Protein AF-A0AAU9X0H3-F1 (afdb_monomer_lite)

Organism: NCBI:txid46732

Foldseek 3Di:
DDDDDDDDDDDDDDDDDDDDDDDDDDDDDDDDDDDDPPPPPPDDPDPDDDPDPDPVPPDDPPPDDPPDPDPPPPDDDAPPDFLVVVCVVVVLQQWDQDPVSWIARPLLRDTWHPGPVGVVVVCPDPSSVVSSVVVVVVVVVVVVVVVVVVVVCCVVPPPPPDPPPVPPD

pLDDT: mean 71.84, std 20.24, range [34.41, 96.44]

Sequence (169 aa):
MVSGLKSEQVFKMAARVSSTLSKEMASSSEDSASEDPINIAKGREANLKEPEKAEFARTRKVQRNQAGGKKTVRGQKDPNVSAYQRVRENRNEFLSVTSKNMLRCDACKETISKKKSIVRKHMNSVKHNDAKRAIQNSKKRDQSLLTFLRRKDEEDNPKGETLPEDMRL

Secondary structure (DSSP, 8-state):
------------------------------------GGG--SS-----PPPP--GGGG-----PPPS---------PPP---HHHHHHHTTTS-EEEETTTEEEETTTTEEE-S-HHHHHHHHTSHHHHHHHHHHHHHHHHHHHHHHHHHHHHHHHS-TT--S-GGG--

Structure (mmCIF, N/CA/C/O backbone):
data_AF-A0AAU9X0H3-F1
#
_entry.id   AF-A0AAU9X0H3-F1
#
loop_
_atom_site.group_PDB
_atom_site.id
_atom_site.type_symbol
_atom_site.label_atom_id
_atom_site.label_alt_id
_atom_site.label_comp_id
_atom_site.label_asym_id
_atom_site.label_entity_id
_atom_site.label_seq_id
_atom_site.pdbx_PDB_ins_code
_atom_site.Cartn_x
_atom_site.Cartn_y
_atom_site.Cartn_z
_atom_site.occupancy
_atom_site.B_iso_or_equiv
_atom_site.auth_seq_id
_atom_site.auth_comp_id
_atom_site.auth_asym_id
_atom_site.auth_atom_id
_atom_site.pdbx_PDB_model_num
ATOM 1 N N . MET A 1 1 ? 34.669 25.146 31.163 1.00 44.66 1 MET A N 1
ATOM 2 C CA . MET A 1 1 ? 35.490 25.306 29.945 1.00 44.66 1 MET A CA 1
ATOM 3 C C . MET A 1 1 ? 35.118 24.196 28.975 1.00 44.66 1 MET A C 1
ATOM 5 O O . MET A 1 1 ? 35.598 23.086 29.140 1.00 44.66 1 MET A O 1
ATOM 9 N N . VAL A 1 2 ? 34.208 24.447 28.032 1.00 41.12 2 VAL A N 1
ATOM 10 C CA . VAL A 1 2 ? 33.957 23.525 26.912 1.00 41.12 2 VAL A CA 1
ATOM 11 C C . VAL A 1 2 ? 33.809 24.382 25.665 1.00 41.12 2 VAL A C 1
ATOM 13 O O . VAL A 1 2 ? 32.867 25.159 25.531 1.00 41.12 2 VAL A O 1
ATOM 16 N N . SER A 1 3 ? 34.830 24.306 24.826 1.00 43.44 3 SER A N 1
ATOM 17 C CA . SER A 1 3 ? 35.068 25.157 23.670 1.00 43.44 3 SER A CA 1
ATOM 18 C C . SER A 1 3 ? 34.555 24.484 22.396 1.00 43.44 3 SER A C 1
ATOM 20 O O . SER A 1 3 ? 34.804 23.301 22.187 1.00 43.44 3 SER A O 1
ATOM 22 N N . GLY A 1 4 ? 33.951 25.275 21.506 1.00 39.66 4 GLY A N 1
ATOM 23 C CA . GLY A 1 4 ? 34.133 25.137 20.056 1.00 39.66 4 GLY A CA 1
ATOM 24 C C . GLY A 1 4 ? 33.181 24.208 19.298 1.00 39.66 4 GLY A C 1
ATOM 25 O O . GLY A 1 4 ? 33.521 23.065 18.999 1.00 39.66 4 GLY A O 1
ATOM 26 N N . LEU A 1 5 ? 32.044 24.747 18.844 1.00 48.09 5 LEU A N 1
ATOM 27 C CA . LEU A 1 5 ? 31.255 24.173 17.749 1.00 48.09 5 LEU A CA 1
ATOM 28 C C . LEU A 1 5 ? 31.516 24.938 16.440 1.00 48.09 5 LEU A C 1
ATOM 30 O O . LEU A 1 5 ? 31.055 26.054 16.249 1.00 48.09 5 LEU A O 1
ATOM 34 N N . LYS A 1 6 ? 32.332 24.286 15.605 1.00 46.94 6 LYS A N 1
ATOM 35 C CA . LYS A 1 6 ? 32.263 24.073 14.145 1.00 46.94 6 LYS A CA 1
ATOM 36 C C . LYS A 1 6 ? 31.698 25.191 13.248 1.00 46.94 6 LYS A C 1
ATOM 38 O O . LYS A 1 6 ? 30.522 25.523 13.278 1.00 46.94 6 LYS A O 1
ATOM 43 N N . SER A 1 7 ? 32.586 25.631 12.361 1.00 49.84 7 SER A N 1
ATOM 44 C CA . SER A 1 7 ? 32.428 26.552 11.239 1.00 49.84 7 SER A CA 1
ATOM 45 C C . SER A 1 7 ? 31.435 26.090 10.163 1.00 49.84 7 SER A C 1
ATOM 47 O O . SER A 1 7 ? 31.484 24.958 9.682 1.00 49.84 7 SER A O 1
ATOM 49 N N . GLU A 1 8 ? 30.587 27.022 9.730 1.00 47.50 8 GLU A N 1
ATOM 50 C CA . GLU A 1 8 ? 29.746 26.931 8.535 1.00 47.50 8 GLU A CA 1
ATOM 51 C C . GLU A 1 8 ? 30.568 27.265 7.277 1.00 47.50 8 GLU A C 1
ATOM 53 O O . GLU A 1 8 ? 31.222 28.305 7.205 1.00 47.50 8 GLU A O 1
ATOM 58 N N . GLN A 1 9 ? 30.523 26.403 6.258 1.00 42.53 9 GLN A N 1
ATOM 59 C CA . GLN A 1 9 ? 30.965 26.737 4.901 1.00 42.53 9 GLN A CA 1
ATOM 60 C C . GLN A 1 9 ? 29.742 26.889 3.999 1.00 42.53 9 GLN A C 1
ATOM 62 O O . GLN A 1 9 ? 29.053 25.924 3.676 1.00 42.53 9 GLN A O 1
ATOM 67 N N . VAL A 1 10 ? 29.498 28.128 3.580 1.00 45.31 10 VAL A N 1
ATOM 68 C CA . VAL A 1 10 ? 28.467 28.508 2.615 1.00 45.31 10 VAL A CA 1
ATOM 69 C C . VAL A 1 10 ? 29.111 28.554 1.228 1.00 45.31 10 VAL A C 1
ATOM 71 O O . VAL A 1 10 ? 29.848 29.485 0.915 1.00 45.31 10 VAL A O 1
ATOM 74 N N . PHE A 1 11 ? 28.830 27.568 0.374 1.00 35.47 11 PHE A N 1
ATOM 75 C CA . PHE A 1 11 ? 29.179 27.629 -1.049 1.00 35.47 11 PHE A CA 1
ATOM 76 C C . PHE A 1 11 ? 28.046 28.315 -1.824 1.00 35.47 11 PHE A C 1
ATOM 78 O O . PHE A 1 11 ? 26.972 27.747 -2.014 1.00 35.47 11 PHE A O 1
ATOM 85 N N . LYS A 1 12 ? 28.285 29.552 -2.275 1.00 45.00 12 LYS A N 1
ATOM 86 C CA . LYS A 1 12 ? 27.408 30.277 -3.207 1.00 45.00 12 LYS A CA 1
ATOM 87 C C . LYS A 1 12 ? 27.833 29.971 -4.647 1.00 45.00 12 LYS A C 1
ATOM 89 O O . LYS A 1 12 ? 28.965 30.245 -5.029 1.00 45.00 12 LYS A O 1
ATOM 94 N N . MET A 1 13 ? 26.915 29.421 -5.441 1.00 39.34 13 MET A N 1
ATOM 95 C CA . MET A 1 13 ? 27.010 29.360 -6.904 1.00 39.34 13 MET A CA 1
ATOM 96 C C . MET A 1 13 ? 26.521 30.684 -7.506 1.00 39.34 13 MET A C 1
ATOM 98 O O . MET A 1 13 ? 25.463 31.174 -7.116 1.00 39.34 13 MET A O 1
ATOM 102 N N . ALA A 1 14 ? 27.243 31.223 -8.490 1.00 42.62 14 ALA A N 1
ATOM 103 C CA . ALA A 1 14 ? 26.782 32.317 -9.344 1.00 42.62 14 ALA A CA 1
ATOM 104 C C . ALA A 1 14 ? 26.921 31.919 -10.821 1.00 42.62 14 ALA A C 1
ATOM 106 O O . ALA A 1 14 ? 27.879 31.253 -11.214 1.00 42.62 14 ALA A O 1
ATOM 107 N N . ALA A 1 15 ? 25.923 32.292 -11.620 1.00 40.12 15 ALA A N 1
ATOM 108 C CA . ALA A 1 15 ? 25.755 31.912 -13.015 1.00 40.12 15 ALA A CA 1
ATOM 109 C C . ALA A 1 15 ? 26.156 33.036 -13.994 1.00 40.12 15 ALA A C 1
ATOM 111 O O . ALA A 1 15 ? 25.914 34.205 -13.724 1.00 40.12 15 ALA A O 1
ATOM 112 N N . ARG A 1 16 ? 26.719 32.600 -15.135 1.00 43.25 16 ARG A N 1
ATOM 113 C CA . ARG A 1 16 ? 26.689 33.110 -16.531 1.00 43.25 16 ARG A CA 1
ATOM 114 C C . ARG A 1 16 ? 26.491 34.609 -16.819 1.00 43.25 16 ARG A C 1
ATOM 116 O O . ARG A 1 16 ? 25.424 35.128 -16.530 1.00 43.25 16 ARG A O 1
ATOM 123 N N . VAL A 1 17 ? 27.358 35.156 -17.689 1.00 41.38 17 VAL A N 1
ATOM 124 C CA . VAL A 1 17 ? 26.991 36.071 -18.798 1.00 41.38 17 VAL A CA 1
ATOM 125 C C . VAL A 1 17 ? 27.912 35.823 -20.011 1.00 41.38 17 VAL A C 1
ATOM 127 O O . VAL A 1 17 ? 29.109 35.598 -19.857 1.00 41.38 17 VAL A O 1
ATOM 130 N N . SER A 1 18 ? 27.311 35.809 -21.203 1.00 42.69 18 SER A N 1
ATOM 131 C CA . SER A 1 18 ? 27.890 35.637 -22.546 1.00 42.69 18 SER A CA 1
ATOM 132 C C . SER A 1 18 ? 28.503 36.933 -23.109 1.00 42.69 18 SER A C 1
ATOM 134 O O . SER A 1 18 ? 28.087 38.005 -22.692 1.00 42.69 18 SER A O 1
ATOM 136 N N . SER A 1 19 ? 29.363 36.850 -24.138 1.00 37.69 19 SER A N 1
ATOM 137 C CA . SER A 1 19 ? 29.227 37.567 -25.435 1.00 37.69 19 SER A CA 1
ATOM 138 C C . SER A 1 19 ? 30.575 37.821 -26.142 1.00 37.69 19 SER A C 1
ATOM 140 O O . SER A 1 19 ? 31.604 38.058 -25.522 1.00 37.69 19 SER A O 1
ATOM 142 N N . THR A 1 20 ? 30.511 37.746 -27.469 1.00 46.41 20 THR A N 1
ATOM 143 C CA . THR A 1 20 ? 31.507 37.948 -28.539 1.00 46.41 20 THR A CA 1
ATOM 144 C C . THR A 1 20 ? 31.858 39.423 -28.791 1.00 46.41 20 THR A C 1
ATOM 146 O O . THR A 1 20 ? 30.928 40.218 -28.702 1.00 46.41 20 THR A O 1
ATOM 149 N N . LEU A 1 21 ? 33.083 39.767 -29.253 1.00 37.09 21 LEU A N 1
ATOM 150 C CA . LEU A 1 21 ? 33.346 40.805 -30.291 1.00 37.09 21 LEU A CA 1
ATOM 151 C C . LEU A 1 21 ? 34.847 40.926 -30.707 1.00 37.09 21 LEU A C 1
ATOM 153 O O . LEU A 1 21 ? 35.682 41.344 -29.919 1.00 37.09 21 LEU A O 1
ATOM 157 N N . SER A 1 22 ? 35.126 40.565 -31.966 1.00 40.97 22 SER A N 1
ATOM 158 C CA . SER A 1 22 ? 35.945 41.199 -33.034 1.00 40.97 22 SER A CA 1
ATOM 159 C C . SER A 1 22 ? 37.347 41.851 -32.850 1.00 40.97 22 SER A C 1
ATOM 161 O O . SER A 1 22 ? 37.499 42.815 -32.112 1.00 40.97 22 SER A O 1
ATOM 163 N N . LYS A 1 23 ? 38.243 41.493 -33.805 1.00 38.97 23 LYS A N 1
ATOM 164 C CA . LYS A 1 23 ? 38.927 42.350 -34.829 1.00 38.97 23 LYS A CA 1
ATOM 165 C C . LYS A 1 23 ? 40.477 42.493 -34.800 1.00 38.97 23 LYS A C 1
ATOM 167 O O . LYS A 1 23 ? 41.022 43.205 -33.974 1.00 38.97 23 LYS A O 1
ATOM 172 N N . GLU A 1 24 ? 41.110 41.834 -35.787 1.00 40.41 24 GLU A N 1
ATOM 173 C CA . GLU A 1 24 ? 42.176 42.233 -36.752 1.00 40.41 24 GLU A CA 1
ATOM 174 C C . GLU A 1 24 ? 43.306 43.242 -36.388 1.00 40.41 24 GLU A C 1
ATOM 176 O O . GLU A 1 24 ? 43.012 44.384 -36.045 1.00 40.41 24 GLU A O 1
ATOM 181 N N . MET A 1 25 ? 44.585 42.903 -36.666 1.00 40.22 25 MET A N 1
ATOM 182 C CA . MET A 1 25 ? 45.388 43.373 -37.838 1.00 40.22 25 MET A CA 1
ATOM 183 C C . MET A 1 25 ? 46.929 43.204 -37.680 1.00 40.22 25 MET A C 1
ATOM 185 O O . MET A 1 25 ? 47.511 43.646 -36.698 1.00 40.22 25 MET A O 1
ATOM 189 N N . ALA A 1 26 ? 47.531 42.614 -38.728 1.00 37.22 26 ALA A N 1
ATOM 190 C CA . ALA A 1 26 ? 48.829 42.822 -39.413 1.00 37.22 26 ALA A CA 1
ATOM 191 C C . ALA A 1 26 ? 50.178 43.076 -38.684 1.00 37.22 26 ALA A C 1
ATOM 193 O O . ALA A 1 26 ? 50.343 44.043 -37.948 1.00 37.22 26 ALA A O 1
ATOM 194 N N . SER A 1 27 ? 51.215 42.329 -39.109 1.00 35.56 27 SER A N 1
ATOM 195 C CA . SER A 1 27 ? 52.539 42.881 -39.470 1.00 35.56 27 SER A CA 1
ATOM 196 C C . SER A 1 27 ? 53.303 41.945 -40.431 1.00 35.56 27 SER A C 1
ATOM 198 O O . SER A 1 27 ? 53.058 40.745 -40.472 1.00 35.56 27 SER A O 1
ATOM 200 N N . SER A 1 28 ? 54.169 42.561 -41.231 1.00 34.41 28 SER A N 1
ATOM 201 C CA . SER A 1 28 ? 54.658 42.236 -42.578 1.00 34.41 28 SER A CA 1
ATOM 202 C C . SER A 1 28 ? 55.983 41.453 -42.662 1.00 34.41 28 SER A C 1
ATOM 204 O O . SER A 1 28 ? 56.791 41.540 -41.742 1.00 34.41 28 SER A O 1
ATOM 206 N N . SER A 1 29 ? 56.192 40.861 -43.860 1.00 49.00 29 SER A N 1
ATOM 207 C CA . SER A 1 29 ? 57.451 40.563 -44.598 1.00 49.00 29 SER A CA 1
ATOM 208 C C . SER A 1 29 ? 58.394 39.514 -43.968 1.00 49.00 29 SER A C 1
ATOM 210 O O . SER A 1 29 ? 58.451 39.390 -42.759 1.00 49.00 29 SER A O 1
ATOM 212 N N . GLU A 1 30 ? 59.112 38.645 -44.692 1.00 41.00 30 GLU A N 1
ATOM 213 C CA . GLU A 1 30 ? 59.990 38.879 -45.849 1.00 41.00 30 GLU A CA 1
ATOM 214 C C . GLU A 1 30 ? 60.175 37.592 -46.698 1.00 41.00 30 GLU A C 1
ATOM 216 O O . GLU A 1 30 ? 59.953 36.472 -46.240 1.00 41.00 30 GLU A O 1
ATOM 221 N N . ASP A 1 31 ? 60.571 37.805 -47.949 1.00 45.22 31 ASP A N 1
ATOM 222 C CA . ASP A 1 31 ? 60.866 36.872 -49.041 1.00 45.22 31 ASP A CA 1
ATOM 223 C C . ASP A 1 31 ? 62.061 35.936 -48.761 1.00 45.22 31 ASP A C 1
ATOM 225 O O . ASP A 1 31 ? 63.103 36.400 -48.302 1.00 45.22 31 ASP A O 1
ATOM 229 N N . SER A 1 32 ? 61.941 34.636 -49.064 1.00 49.22 32 SER A N 1
ATOM 230 C CA . SER A 1 32 ? 63.079 33.737 -49.343 1.00 49.22 32 SER A CA 1
ATOM 231 C C . SER A 1 32 ? 62.595 32.401 -49.913 1.00 49.22 32 SER A C 1
ATOM 233 O O . SER A 1 32 ? 62.023 31.563 -49.211 1.00 49.22 32 SER A O 1
ATOM 235 N N . ALA A 1 33 ? 62.851 32.194 -51.203 1.00 52.88 33 ALA A N 1
ATOM 236 C CA . ALA A 1 33 ? 62.722 30.907 -51.873 1.00 52.88 33 ALA A CA 1
ATOM 237 C C . ALA A 1 33 ? 63.581 29.844 -51.164 1.00 52.88 33 ALA A C 1
ATOM 239 O O . ALA A 1 33 ? 64.793 30.005 -51.030 1.00 52.88 33 ALA A O 1
ATOM 240 N N . SER A 1 34 ? 62.962 28.751 -50.713 1.00 55.09 34 SER A N 1
ATOM 241 C CA . SER A 1 34 ? 63.677 27.574 -50.213 1.00 55.09 34 SER A CA 1
ATOM 242 C C . SER A 1 34 ? 63.336 26.383 -51.097 1.00 55.09 34 SER A C 1
ATOM 244 O O . SER A 1 34 ? 62.173 26.025 -51.267 1.00 55.09 34 SER A O 1
ATOM 246 N N . GLU A 1 35 ? 64.368 25.836 -51.730 1.00 53.38 35 GLU A N 1
ATOM 247 C CA . GLU A 1 35 ? 64.261 24.702 -52.637 1.00 53.38 35 GLU A CA 1
ATOM 248 C C . GLU A 1 35 ? 63.924 23.396 -51.902 1.00 53.38 35 GLU A C 1
ATOM 250 O O . GLU A 1 35 ? 64.332 23.168 -50.760 1.00 53.38 35 GLU A O 1
ATOM 255 N N . ASP A 1 36 ? 63.187 22.524 -52.594 1.00 48.12 36 ASP A N 1
ATOM 256 C CA . ASP A 1 36 ? 62.722 21.224 -52.115 1.00 48.12 36 ASP A CA 1
ATOM 257 C C . ASP A 1 36 ? 63.883 20.289 -51.696 1.00 48.12 36 ASP A C 1
ATOM 259 O O . ASP A 1 36 ? 64.768 19.985 -52.503 1.00 48.12 36 ASP A O 1
ATOM 263 N N . PRO A 1 37 ? 63.858 19.696 -50.485 1.00 53.41 37 PRO A N 1
ATOM 264 C CA . PRO A 1 37 ? 64.934 18.840 -49.961 1.00 53.41 37 PRO A CA 1
ATOM 265 C C . PRO A 1 37 ? 65.033 17.451 -50.625 1.00 53.41 37 PRO A C 1
ATOM 267 O O . PRO A 1 37 ? 65.776 16.583 -50.164 1.00 53.41 37 PRO A O 1
ATOM 270 N N . ILE A 1 38 ? 64.287 17.200 -51.703 1.00 54.53 38 ILE A N 1
ATOM 271 C CA . ILE A 1 38 ? 64.122 15.865 -52.298 1.00 54.53 38 ILE A CA 1
ATOM 272 C C . ILE A 1 38 ? 65.351 15.436 -53.130 1.00 54.53 38 ILE A C 1
ATOM 274 O O . ILE A 1 38 ? 65.537 14.248 -53.383 1.00 54.53 38 ILE A O 1
ATOM 278 N N . ASN A 1 39 ? 66.254 16.354 -53.493 1.00 53.44 39 ASN A N 1
ATOM 279 C CA . ASN A 1 39 ? 67.362 16.063 -54.417 1.00 53.44 39 ASN A CA 1
ATOM 280 C C . ASN A 1 39 ? 68.755 15.851 -53.782 1.00 53.44 39 ASN A C 1
ATOM 282 O O . ASN A 1 39 ? 69.749 15.829 -54.504 1.00 53.44 39 ASN A O 1
ATOM 286 N N . ILE A 1 40 ? 68.868 15.599 -52.470 1.00 47.62 40 ILE A N 1
ATOM 287 C CA . ILE A 1 40 ? 70.159 15.270 -51.808 1.00 47.62 40 ILE A CA 1
ATOM 288 C C . ILE A 1 40 ? 70.304 13.749 -51.581 1.00 47.62 40 ILE A C 1
ATOM 290 O O . ILE A 1 40 ? 70.882 13.281 -50.605 1.00 47.62 40 ILE A O 1
ATOM 294 N N . ALA A 1 41 ? 69.759 12.931 -52.482 1.00 52.50 41 ALA A N 1
ATOM 295 C CA . ALA A 1 41 ? 69.830 11.469 -52.399 1.00 52.50 41 ALA A CA 1
ATOM 296 C C . ALA A 1 41 ? 70.470 10.859 -53.654 1.00 52.50 41 ALA A C 1
ATOM 298 O O . ALA A 1 41 ? 69.909 9.978 -54.298 1.00 52.50 41 ALA A O 1
ATOM 299 N N . LYS A 1 42 ? 71.655 11.339 -54.041 1.00 52.28 42 LYS A N 1
ATOM 300 C CA . LYS A 1 42 ? 72.470 10.700 -55.086 1.00 52.28 42 LYS A CA 1
ATOM 301 C C . LYS A 1 42 ? 73.934 11.080 -54.884 1.00 52.28 42 LYS A C 1
ATOM 303 O O . LYS A 1 42 ? 74.367 12.120 -55.360 1.00 52.28 42 LYS A O 1
ATOM 308 N N . GLY A 1 43 ? 74.702 10.279 -54.142 1.00 52.69 43 GLY A N 1
ATOM 309 C CA . GLY A 1 43 ? 76.151 10.517 -54.115 1.00 52.69 43 GLY A CA 1
ATOM 310 C C . GLY A 1 43 ? 77.004 9.922 -53.002 1.00 52.69 43 GLY A C 1
ATOM 311 O O . GLY A 1 43 ? 78.176 10.277 -52.947 1.00 52.69 43 GLY A O 1
ATOM 312 N N . ARG A 1 44 ? 76.504 9.053 -52.116 1.00 46.94 44 ARG A N 1
ATOM 313 C CA . ARG A 1 44 ? 77.389 8.325 -51.188 1.00 46.94 44 ARG A CA 1
ATOM 314 C C . ARG A 1 44 ? 76.943 6.878 -51.039 1.00 46.94 44 ARG A C 1
ATOM 316 O O . ARG A 1 44 ? 76.018 6.581 -50.291 1.00 46.94 44 ARG A O 1
ATOM 323 N N . GLU A 1 45 ? 77.621 5.994 -51.765 1.00 51.53 45 GLU A N 1
ATOM 324 C CA . GLU A 1 45 ? 77.669 4.561 -51.481 1.00 51.53 45 GLU A CA 1
ATOM 325 C C . GLU A 1 45 ? 78.248 4.363 -50.074 1.00 51.53 45 GLU A C 1
ATOM 327 O O . GLU A 1 45 ? 79.456 4.278 -49.868 1.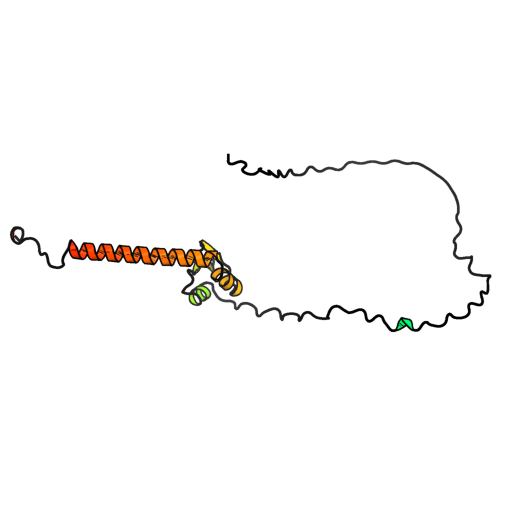00 51.53 45 GLU A O 1
ATOM 332 N N . ALA A 1 46 ? 77.376 4.346 -49.070 1.00 47.09 46 ALA A N 1
ATOM 333 C CA . ALA A 1 46 ? 77.723 3.861 -47.748 1.00 47.09 46 ALA A CA 1
ATOM 334 C C . ALA A 1 46 ? 77.540 2.341 -47.764 1.00 47.09 46 ALA A C 1
ATOM 336 O O . ALA A 1 46 ? 76.415 1.845 -47.831 1.00 47.09 46 ALA A O 1
ATOM 337 N N . ASN A 1 47 ? 78.648 1.598 -47.725 1.00 58.84 47 ASN A N 1
ATOM 338 C CA . ASN A 1 47 ? 78.644 0.156 -47.500 1.00 58.84 47 ASN A CA 1
ATOM 339 C C . ASN A 1 47 ? 78.144 -0.107 -46.069 1.00 58.84 47 ASN A C 1
ATOM 341 O O . ASN A 1 47 ? 78.916 -0.156 -45.112 1.00 58.84 47 ASN A O 1
ATOM 345 N N . LEU A 1 48 ? 76.825 -0.177 -45.903 1.00 53.25 48 LEU A N 1
ATOM 346 C CA . LEU A 1 48 ? 76.199 -0.510 -44.633 1.00 53.25 48 LEU A CA 1
ATOM 347 C C . LEU A 1 48 ? 76.145 -2.031 -44.533 1.00 53.25 48 LEU A C 1
ATOM 349 O O . LEU A 1 48 ? 75.283 -2.681 -45.121 1.00 53.25 48 LEU A O 1
ATOM 353 N N . LYS A 1 49 ? 77.099 -2.599 -43.796 1.00 64.31 49 LYS A N 1
ATOM 354 C CA . LYS A 1 49 ? 77.041 -3.989 -43.345 1.00 64.31 49 LYS A CA 1
ATOM 355 C C . LYS A 1 49 ? 75.717 -4.185 -42.602 1.00 64.31 49 LYS A C 1
ATOM 357 O O . LYS A 1 49 ? 75.433 -3.427 -41.673 1.00 64.31 49 LYS A O 1
ATOM 362 N N . GLU A 1 50 ? 74.901 -5.146 -43.039 1.00 59.91 50 GLU A N 1
ATOM 363 C CA . GLU A 1 50 ? 73.609 -5.416 -42.403 1.00 59.91 50 GLU A CA 1
ATOM 364 C C . GLU A 1 50 ? 73.813 -5.641 -40.896 1.00 59.91 50 GLU A C 1
ATOM 366 O O . GLU A 1 50 ? 74.655 -6.460 -40.511 1.00 59.91 50 GLU A O 1
ATOM 371 N N . PRO A 1 51 ? 73.082 -4.923 -40.026 1.00 58.03 51 PRO A N 1
ATOM 372 C CA . PRO A 1 51 ? 73.163 -5.163 -38.598 1.00 58.03 51 PRO A CA 1
ATOM 373 C C . PRO A 1 51 ? 72.595 -6.550 -38.285 1.00 58.03 51 PRO A C 1
ATOM 375 O O . PRO A 1 51 ? 71.489 -6.902 -38.704 1.00 58.03 51 PRO A O 1
ATOM 378 N N . GLU A 1 52 ? 73.364 -7.335 -37.533 1.00 63.75 52 GLU A N 1
ATOM 379 C CA . GLU A 1 52 ? 72.957 -8.642 -37.026 1.00 63.75 52 GLU A CA 1
ATOM 380 C C . GLU A 1 52 ? 71.633 -8.507 -36.259 1.00 63.75 52 GLU A C 1
ATOM 382 O O . GLU A 1 52 ? 71.493 -7.689 -35.344 1.00 63.75 52 GLU A O 1
ATOM 387 N N . LYS A 1 53 ? 70.617 -9.268 -36.683 1.00 60.78 53 LYS A N 1
ATOM 388 C CA . LYS A 1 53 ? 69.267 -9.189 -36.115 1.00 60.78 53 LYS A CA 1
ATOM 389 C C . LYS A 1 53 ? 69.314 -9.678 -34.677 1.00 60.78 53 LYS A C 1
ATOM 391 O O . LYS A 1 53 ? 69.371 -10.876 -34.424 1.00 60.78 53 LYS A O 1
ATOM 396 N N . ALA A 1 54 ? 69.251 -8.752 -33.738 1.00 58.50 54 ALA A N 1
ATOM 397 C CA . ALA A 1 54 ? 69.303 -9.107 -32.339 1.00 58.50 54 ALA A CA 1
ATOM 398 C C . ALA A 1 54 ? 68.069 -9.926 -31.898 1.00 58.50 54 ALA A C 1
ATOM 400 O O . ALA A 1 54 ? 66.917 -9.594 -32.202 1.00 58.50 54 ALA A O 1
ATOM 401 N N . GLU A 1 55 ? 68.319 -11.002 -31.145 1.00 58.25 55 GLU A N 1
ATOM 402 C CA . GLU A 1 55 ? 67.336 -12.009 -30.707 1.00 58.25 55 GLU A CA 1
ATOM 403 C C . GLU A 1 55 ? 66.211 -11.478 -29.798 1.00 58.25 55 GLU A C 1
ATOM 405 O O . GLU A 1 55 ? 65.248 -12.189 -29.497 1.00 58.25 55 GLU A O 1
ATOM 410 N N . PHE A 1 56 ? 66.261 -10.211 -29.385 1.00 54.09 56 PHE A N 1
ATOM 411 C CA . PHE A 1 56 ? 65.245 -9.606 -28.523 1.00 54.09 56 PHE A CA 1
ATOM 412 C C . PHE A 1 56 ? 63.887 -9.367 -29.207 1.00 54.09 56 PHE A C 1
ATOM 414 O O . PHE A 1 56 ? 62.920 -8.993 -28.541 1.00 54.09 56 PHE A O 1
ATOM 421 N N . ALA A 1 57 ? 63.756 -9.634 -30.511 1.00 55.84 57 ALA A N 1
ATOM 422 C CA . ALA A 1 57 ? 62.480 -9.539 -31.228 1.00 55.84 57 ALA A CA 1
ATOM 423 C C . ALA A 1 57 ? 61.415 -10.569 -30.777 1.00 55.84 57 ALA A C 1
ATOM 425 O O . ALA A 1 57 ? 60.270 -10.496 -31.223 1.00 55.84 57 ALA A O 1
ATOM 426 N N . ARG A 1 58 ? 61.747 -11.532 -29.899 1.00 60.12 58 ARG A N 1
ATOM 427 C CA . ARG A 1 58 ? 60.840 -12.638 -29.522 1.00 60.12 58 ARG A CA 1
ATOM 428 C C . ARG A 1 58 ? 60.160 -12.526 -28.158 1.00 60.12 58 ARG A C 1
ATOM 430 O O . ARG A 1 58 ? 59.261 -13.319 -27.882 1.00 60.12 58 ARG A O 1
ATOM 437 N N . THR A 1 59 ? 60.506 -11.565 -27.303 1.00 61.72 59 THR A N 1
ATOM 438 C CA . THR A 1 59 ? 60.017 -11.571 -25.910 1.00 61.72 59 THR A CA 1
ATOM 439 C C . THR A 1 59 ? 59.401 -10.251 -25.473 1.00 61.72 59 THR A C 1
ATOM 441 O O . THR A 1 59 ? 59.783 -9.640 -24.482 1.00 61.72 59 THR A O 1
ATOM 444 N N . ARG A 1 60 ? 58.318 -9.855 -26.144 1.00 60.72 60 ARG A N 1
ATOM 445 C CA . ARG A 1 60 ? 57.262 -9.081 -25.477 1.00 60.72 60 ARG A CA 1
ATOM 446 C C . ARG A 1 60 ? 55.915 -9.732 -25.744 1.00 60.72 60 ARG A C 1
ATOM 448 O O . ARG A 1 60 ? 55.168 -9.323 -26.628 1.00 60.72 60 ARG A O 1
ATOM 455 N N . LYS A 1 61 ? 55.576 -10.750 -24.945 1.00 66.00 61 LYS A N 1
ATOM 456 C CA . LYS A 1 61 ? 54.165 -11.092 -24.735 1.00 66.00 61 LYS A CA 1
ATOM 457 C C . LYS A 1 61 ? 53.535 -9.918 -23.989 1.00 66.00 61 LYS A C 1
ATOM 459 O O . LYS A 1 61 ? 53.579 -9.858 -22.766 1.00 66.00 61 LYS A O 1
ATOM 464 N N . VAL A 1 62 ? 52.974 -8.971 -24.738 1.00 67.12 62 VAL A N 1
ATOM 465 C CA . VAL A 1 62 ? 52.040 -7.990 -24.186 1.00 67.12 62 VAL A CA 1
ATOM 466 C C . VAL A 1 62 ? 50.891 -8.798 -23.594 1.00 67.12 62 VAL A C 1
ATOM 468 O O . VAL A 1 62 ? 50.212 -9.524 -24.325 1.00 67.12 62 VAL A O 1
ATOM 471 N N . GLN A 1 63 ? 50.701 -8.731 -22.274 1.00 66.25 63 GLN A N 1
ATOM 472 C CA . GLN A 1 63 ? 49.488 -9.263 -21.665 1.00 66.25 63 GLN A CA 1
ATOM 473 C C . GLN A 1 63 ? 48.315 -8.526 -22.309 1.00 66.25 63 GLN A C 1
ATOM 475 O O . GLN A 1 63 ? 48.117 -7.332 -22.097 1.00 66.25 63 GLN A O 1
ATOM 480 N N . ARG A 1 64 ? 47.561 -9.224 -23.159 1.00 66.38 64 ARG A N 1
ATOM 481 C CA . ARG A 1 64 ? 46.268 -8.721 -23.603 1.00 66.38 64 ARG A CA 1
ATOM 482 C C . ARG A 1 64 ? 45.333 -8.809 -22.406 1.00 66.38 64 ARG A C 1
ATOM 484 O O . ARG A 1 64 ? 45.251 -9.862 -21.774 1.00 66.38 64 ARG A O 1
ATOM 491 N N . ASN A 1 65 ? 44.615 -7.724 -22.129 1.00 69.00 65 ASN A N 1
ATOM 492 C CA . ASN A 1 65 ? 43.447 -7.752 -21.250 1.00 69.00 65 ASN A CA 1
ATOM 493 C C . ASN A 1 65 ? 42.582 -8.942 -21.686 1.00 69.00 65 ASN A C 1
ATOM 495 O O . ASN A 1 65 ? 42.350 -9.091 -22.889 1.00 69.00 65 ASN A O 1
ATOM 499 N N . GLN A 1 66 ? 42.173 -9.806 -20.751 1.00 64.06 66 GLN A N 1
ATOM 500 C CA . GLN A 1 66 ? 41.413 -11.015 -21.078 1.00 64.06 66 GLN A CA 1
ATOM 501 C C . GLN A 1 66 ? 40.271 -10.664 -22.036 1.00 64.06 66 GLN A C 1
ATOM 503 O O . GLN A 1 66 ? 39.394 -9.855 -21.722 1.00 64.06 66 GLN A O 1
ATOM 508 N N . ALA A 1 67 ? 40.324 -11.230 -23.240 1.00 61.31 67 ALA A N 1
ATOM 509 C CA . ALA A 1 67 ? 39.297 -11.019 -24.236 1.00 61.31 67 ALA A CA 1
ATOM 510 C C . ALA A 1 67 ? 37.979 -11.596 -23.712 1.00 61.31 67 ALA A C 1
ATOM 512 O O . ALA A 1 67 ? 37.895 -12.770 -23.361 1.00 61.31 67 ALA A O 1
ATOM 513 N N . GLY A 1 68 ? 36.946 -10.756 -23.706 1.00 56.44 68 GLY A N 1
ATOM 514 C CA . GLY A 1 68 ? 35.566 -11.193 -23.570 1.00 56.44 68 GLY A CA 1
ATOM 515 C C . GLY A 1 68 ? 35.106 -11.358 -22.130 1.00 56.44 68 GLY A C 1
ATOM 516 O O . GLY A 1 68 ? 34.869 -12.471 -21.665 1.00 56.44 68 GLY A O 1
ATOM 517 N N . GLY A 1 69 ? 34.804 -10.236 -21.468 1.00 61.19 69 GLY A N 1
ATOM 518 C CA . GLY A 1 69 ? 33.708 -10.261 -20.504 1.00 61.19 69 GLY A CA 1
ATOM 519 C C . GLY A 1 69 ? 32.516 -10.923 -21.195 1.00 61.19 69 GLY A C 1
ATOM 520 O O . GLY A 1 69 ? 32.084 -10.452 -22.251 1.00 61.19 69 GLY A O 1
ATOM 521 N N . LYS A 1 70 ? 32.065 -12.071 -20.670 1.00 63.66 70 LYS A N 1
ATOM 522 C CA . LYS A 1 70 ? 30.932 -12.826 -21.217 1.00 63.66 70 LYS A CA 1
ATOM 523 C C . LYS A 1 70 ? 29.814 -11.822 -21.480 1.00 63.66 70 LYS A C 1
ATOM 525 O O . LYS A 1 70 ? 29.325 -11.205 -20.535 1.00 63.66 70 LYS A O 1
ATOM 530 N N . LYS A 1 71 ? 29.442 -11.621 -22.751 1.00 64.12 71 LYS A N 1
ATOM 531 C CA . LYS A 1 71 ? 28.268 -10.814 -23.092 1.00 64.12 71 LYS A CA 1
ATOM 532 C C . LYS A 1 71 ? 27.107 -11.485 -22.373 1.00 64.12 71 LYS A C 1
ATOM 534 O O . LYS A 1 71 ? 26.727 -12.598 -22.733 1.00 64.12 71 LYS A O 1
ATOM 539 N N . THR A 1 72 ? 26.610 -10.869 -21.305 1.00 64.31 72 THR A N 1
ATOM 540 C CA . THR A 1 72 ? 25.423 -11.379 -20.634 1.00 64.31 72 THR A CA 1
ATOM 541 C C . THR A 1 72 ? 24.323 -11.348 -21.679 1.00 64.31 72 THR A C 1
ATOM 543 O O . THR A 1 72 ? 24.068 -10.315 -22.303 1.00 64.31 72 THR A O 1
ATOM 546 N N . VAL A 1 73 ? 23.743 -12.516 -21.959 1.00 63.84 73 VAL A N 1
ATOM 547 C CA . VAL A 1 73 ? 22.582 -12.622 -22.839 1.00 63.84 73 VAL A CA 1
ATOM 548 C C . VAL A 1 73 ? 21.579 -11.591 -22.336 1.00 63.84 73 VAL A C 1
ATOM 550 O O . VAL A 1 73 ? 21.205 -11.612 -21.161 1.00 63.84 73 VAL A O 1
ATOM 553 N N . ARG A 1 74 ? 21.237 -10.623 -23.196 1.00 65.62 74 ARG A N 1
ATOM 554 C CA . ARG A 1 74 ? 20.301 -9.542 -22.876 1.00 65.62 74 ARG A CA 1
ATOM 555 C C . ARG A 1 74 ? 19.042 -10.214 -22.327 1.00 65.62 74 ARG A C 1
ATOM 557 O O . ARG A 1 74 ? 18.430 -11.017 -23.025 1.00 65.62 74 ARG A O 1
ATOM 564 N N . GLY A 1 75 ? 18.763 -9.971 -21.046 1.00 65.81 75 GLY A N 1
ATOM 565 C CA . GLY A 1 75 ? 17.832 -10.778 -20.260 1.00 65.81 75 GLY A CA 1
ATOM 566 C C . GLY A 1 75 ? 16.456 -10.913 -20.905 1.00 65.81 75 GLY A C 1
ATOM 567 O O . GLY A 1 75 ? 16.016 -10.026 -21.640 1.00 65.81 75 GLY A O 1
ATOM 568 N N . GLN A 1 76 ? 15.777 -12.023 -20.600 1.00 70.81 76 GLN A N 1
ATOM 569 C CA . GLN A 1 76 ? 14.387 -12.245 -20.993 1.00 70.81 76 GLN A CA 1
ATOM 570 C C . GLN A 1 76 ? 13.549 -10.989 -20.725 1.00 70.81 76 GLN A C 1
ATOM 572 O O . GLN A 1 76 ? 13.604 -10.404 -19.639 1.00 70.81 76 GLN A O 1
ATOM 577 N N . LYS A 1 77 ? 12.779 -10.572 -21.735 1.00 74.81 77 LYS A N 1
ATOM 578 C CA . LYS A 1 77 ? 11.841 -9.456 -21.613 1.00 74.81 77 LYS A CA 1
ATOM 579 C C . LYS A 1 77 ? 10.853 -9.779 -20.492 1.00 74.81 77 LYS A C 1
ATOM 581 O O . LYS A 1 77 ? 10.312 -10.882 -20.450 1.00 74.81 77 LYS A O 1
ATOM 586 N N . ASP A 1 78 ? 10.617 -8.815 -19.599 1.00 77.25 78 ASP A N 1
ATOM 587 C CA . ASP A 1 78 ? 9.535 -8.924 -18.618 1.00 77.25 78 ASP A CA 1
ATOM 588 C C . ASP A 1 78 ? 8.230 -9.281 -19.364 1.00 77.25 78 ASP A C 1
ATOM 590 O O . ASP A 1 78 ? 7.888 -8.584 -20.331 1.00 77.25 78 ASP A O 1
ATOM 594 N N . PRO A 1 79 ? 7.502 -10.334 -18.944 1.00 80.00 79 PRO A N 1
ATOM 595 C CA . PRO A 1 79 ? 6.216 -10.673 -19.537 1.00 80.00 79 PRO A CA 1
ATOM 596 C C . PRO A 1 79 ? 5.275 -9.469 -19.500 1.00 80.00 79 PRO A C 1
ATOM 598 O O . PRO A 1 79 ? 5.299 -8.677 -18.551 1.00 80.00 79 PRO A O 1
ATOM 601 N N . ASN A 1 80 ? 4.434 -9.328 -20.525 1.00 84.56 80 ASN A N 1
ATOM 602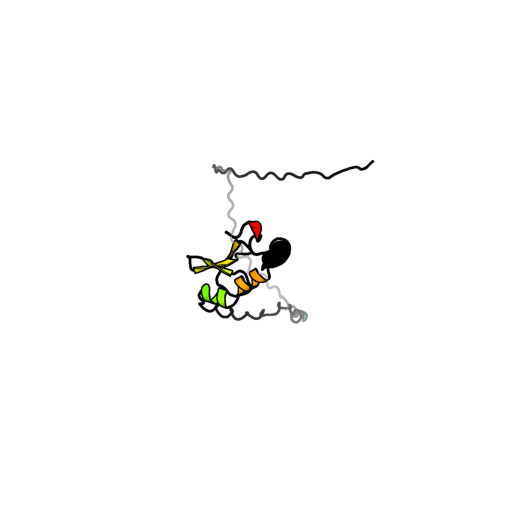 C CA . ASN A 1 80 ? 3.420 -8.282 -20.546 1.00 84.56 80 ASN A CA 1
ATOM 603 C C . ASN A 1 80 ? 2.280 -8.659 -19.588 1.00 84.56 80 ASN A C 1
ATOM 605 O O . ASN A 1 80 ? 1.320 -9.315 -19.976 1.00 84.56 80 ASN A O 1
ATOM 609 N N . VAL A 1 81 ? 2.428 -8.289 -18.316 1.00 86.56 81 VAL A N 1
ATOM 610 C CA . VAL A 1 81 ? 1.431 -8.508 -17.261 1.00 86.56 81 VAL A CA 1
ATOM 611 C C . VAL A 1 81 ? 0.736 -7.203 -16.882 1.00 86.56 81 VAL A C 1
ATOM 613 O O . VAL A 1 81 ? 1.353 -6.134 -16.828 1.00 86.56 81 VAL A O 1
ATOM 616 N N . SER A 1 82 ? -0.562 -7.295 -16.584 1.00 90.38 82 SER A N 1
ATOM 617 C CA . SER A 1 82 ? -1.354 -6.169 -16.083 1.00 90.38 82 SER A CA 1
ATOM 618 C C . SER A 1 82 ? -0.896 -5.743 -14.680 1.00 90.38 82 SER A C 1
ATOM 620 O O . SER A 1 82 ? -0.300 -6.528 -13.937 1.00 90.38 82 SER A O 1
ATOM 622 N N . ALA A 1 83 ? -1.182 -4.495 -14.283 1.00 89.50 83 ALA A N 1
ATOM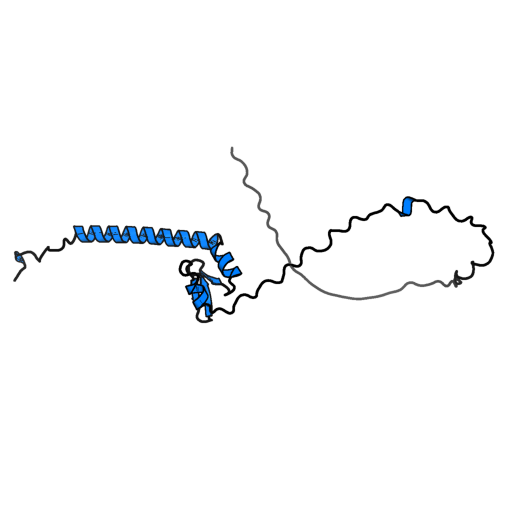 623 C CA . ALA A 1 83 ? -0.883 -4.047 -12.919 1.00 89.50 83 ALA A CA 1
ATOM 624 C C . ALA A 1 83 ? -1.662 -4.872 -11.883 1.00 89.50 83 ALA A C 1
ATOM 626 O O . ALA A 1 83 ? -1.110 -5.264 -10.861 1.00 89.50 83 ALA A O 1
ATOM 627 N N . TYR A 1 84 ? -2.913 -5.222 -12.188 1.00 90.69 84 TYR A N 1
ATOM 628 C CA . TYR A 1 84 ? -3.733 -6.061 -11.317 1.00 90.69 84 TYR A CA 1
ATOM 629 C C . TYR A 1 84 ? -3.097 -7.434 -11.062 1.00 90.69 84 TYR A C 1
ATOM 631 O O . TYR A 1 84 ? -3.034 -7.890 -9.920 1.00 90.69 84 TYR A O 1
ATOM 639 N N . GLN A 1 85 ? -2.532 -8.057 -12.102 1.00 91.62 85 GLN A N 1
ATOM 640 C CA . GLN A 1 85 ? -1.835 -9.332 -11.953 1.00 91.62 85 GLN A CA 1
ATOM 641 C C . GLN A 1 85 ? -0.631 -9.213 -11.008 1.00 91.62 85 GLN A C 1
ATOM 643 O O . GLN A 1 85 ? -0.426 -10.079 -10.163 1.00 91.62 85 GLN A O 1
ATOM 648 N N . ARG A 1 86 ? 0.125 -8.109 -11.071 1.00 90.94 86 ARG A N 1
ATOM 649 C CA . ARG A 1 86 ? 1.252 -7.854 -10.156 1.00 90.94 86 ARG A CA 1
ATOM 650 C C . ARG A 1 86 ? 0.820 -7.675 -8.706 1.00 90.94 86 ARG A C 1
ATOM 652 O O . ARG A 1 86 ? 1.507 -8.170 -7.817 1.00 90.94 86 ARG A O 1
ATOM 659 N N . VAL A 1 87 ? -0.301 -6.997 -8.464 1.00 92.00 87 VAL A N 1
ATOM 660 C CA . VAL A 1 87 ? -0.878 -6.883 -7.116 1.00 92.00 87 VAL A CA 1
ATOM 661 C C . VAL A 1 87 ? -1.286 -8.263 -6.603 1.00 92.00 87 VAL A C 1
ATOM 663 O O . VAL A 1 87 ? -0.972 -8.622 -5.471 1.00 92.00 87 VAL A O 1
ATOM 666 N N . ARG A 1 88 ? -1.902 -9.089 -7.458 1.00 90.94 88 ARG A N 1
ATOM 667 C CA . ARG A 1 88 ? -2.294 -10.458 -7.102 1.00 90.94 88 ARG A CA 1
ATOM 668 C C . ARG A 1 88 ? -1.099 -11.374 -6.828 1.00 90.94 88 ARG A C 1
ATOM 670 O O . ARG A 1 88 ? -1.204 -12.226 -5.955 1.00 90.94 88 ARG A O 1
ATOM 677 N N . GLU A 1 89 ? 0.014 -11.209 -7.539 1.00 89.62 89 GLU A N 1
ATOM 678 C CA . GLU A 1 89 ? 1.271 -11.926 -7.269 1.00 89.62 89 GLU A CA 1
ATOM 679 C C . GLU A 1 89 ? 1.906 -11.503 -5.932 1.00 89.62 89 GLU A C 1
ATOM 681 O O . GLU A 1 89 ? 2.581 -12.306 -5.296 1.00 89.62 89 GLU A O 1
ATOM 686 N N . ASN A 1 90 ? 1.682 -10.261 -5.491 1.00 86.56 90 ASN A N 1
ATOM 687 C CA . ASN A 1 90 ? 2.328 -9.663 -4.319 1.00 86.56 90 ASN A CA 1
ATOM 688 C C . ASN A 1 90 ? 1.289 -9.172 -3.293 1.00 86.56 90 ASN A C 1
ATOM 690 O O . ASN A 1 90 ? 1.336 -8.025 -2.847 1.00 86.56 90 ASN A O 1
ATOM 694 N N . ARG A 1 91 ? 0.345 -10.043 -2.898 1.00 79.56 91 ARG A N 1
ATOM 695 C CA . ARG A 1 91 ? -0.780 -9.687 -1.999 1.00 79.56 91 ARG A CA 1
ATOM 696 C C . ARG A 1 91 ? -0.350 -9.086 -0.657 1.00 79.56 91 ARG A C 1
ATOM 698 O O . ARG A 1 91 ? -1.113 -8.350 -0.045 1.00 79.56 91 ARG A O 1
ATOM 705 N N . ASN A 1 92 ? 0.869 -9.376 -0.212 1.00 79.56 92 ASN A N 1
ATOM 706 C CA . ASN A 1 92 ? 1.367 -8.993 1.109 1.00 79.56 92 ASN A CA 1
ATOM 707 C C . ASN A 1 92 ? 2.098 -7.637 1.132 1.00 79.56 92 ASN A C 1
ATOM 709 O O . ASN A 1 92 ? 2.689 -7.286 2.153 1.00 79.56 92 ASN A O 1
ATOM 713 N N . GLU A 1 93 ? 2.110 -6.894 0.021 1.00 82.25 93 GLU A N 1
ATOM 714 C CA . GLU A 1 93 ? 3.089 -5.816 -0.194 1.00 82.25 93 GLU A CA 1
ATOM 715 C C . GLU A 1 93 ? 2.490 -4.423 -0.404 1.00 82.25 93 GLU A C 1
ATOM 717 O O . GLU A 1 93 ? 3.124 -3.565 -1.008 1.00 82.25 93 GLU A O 1
ATOM 722 N N . PHE A 1 94 ? 1.295 -4.169 0.142 1.00 88.75 94 PHE A N 1
ATOM 723 C CA . PHE A 1 94 ? 0.624 -2.853 0.122 1.00 88.75 94 PHE A CA 1
ATOM 724 C C . PHE A 1 94 ? 0.571 -2.204 -1.273 1.00 88.75 94 PHE A C 1
ATOM 726 O O . PHE A 1 94 ? 0.655 -0.983 -1.402 1.00 88.75 94 PHE A O 1
ATOM 733 N N . LEU A 1 95 ? 0.467 -3.024 -2.322 1.00 91.88 95 LEU A N 1
ATOM 734 C CA . LEU A 1 95 ? 0.374 -2.553 -3.697 1.00 91.88 95 LEU A CA 1
ATOM 735 C C . LEU A 1 95 ? -1.090 -2.382 -4.101 1.00 91.88 95 LEU A C 1
ATOM 737 O O . LEU A 1 95 ? -1.901 -3.289 -3.925 1.00 91.88 95 LEU A O 1
ATOM 741 N N . SER A 1 96 ? -1.393 -1.252 -4.723 1.00 91.56 96 SER A N 1
ATOM 742 C CA . SER A 1 96 ? -2.691 -0.909 -5.288 1.00 91.56 96 SER A CA 1
ATOM 743 C C . SER A 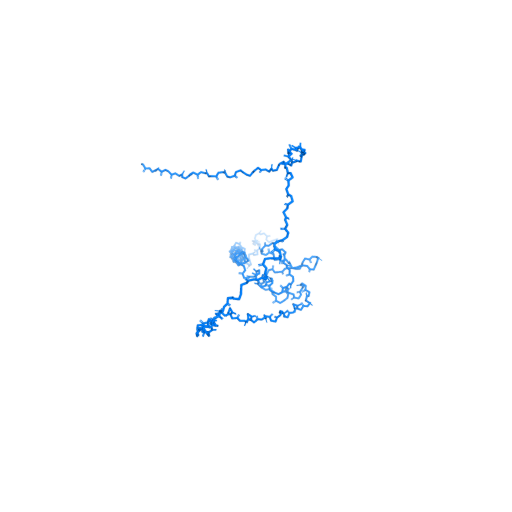1 96 ? -2.556 -0.555 -6.772 1.00 91.56 96 SER A C 1
ATOM 745 O O . SER A 1 96 ? -1.478 -0.214 -7.275 1.00 91.56 96 SER A O 1
ATOM 747 N N . VAL A 1 97 ? -3.655 -0.685 -7.519 1.00 93.00 97 VAL A N 1
ATOM 748 C CA . VAL A 1 97 ? -3.713 -0.286 -8.932 1.00 93.00 97 VAL A CA 1
ATOM 749 C C . VAL A 1 97 ? -4.302 1.116 -9.019 1.00 93.00 97 VAL A C 1
ATOM 751 O O . VAL A 1 97 ? -5.394 1.373 -8.528 1.00 93.00 97 VAL A O 1
ATOM 754 N N . THR A 1 98 ? -3.584 2.024 -9.672 1.00 91.31 98 THR A N 1
ATOM 755 C CA . THR A 1 98 ? -4.079 3.370 -9.995 1.00 91.31 98 THR A CA 1
ATOM 756 C C . THR A 1 98 ? -4.927 3.337 -11.271 1.00 91.31 98 THR A C 1
ATOM 758 O O . THR A 1 98 ? -4.714 2.481 -12.130 1.00 91.31 98 THR A O 1
ATOM 761 N N . SER A 1 99 ? -5.821 4.315 -11.453 1.00 84.56 99 SER A N 1
ATOM 762 C CA . SER A 1 99 ? -6.702 4.465 -12.630 1.00 84.56 99 SER A CA 1
ATOM 763 C C . SER A 1 99 ? -5.984 4.378 -13.984 1.00 84.56 99 SER A C 1
ATOM 765 O O . SER A 1 99 ? -6.532 3.858 -14.948 1.00 84.56 99 SER A O 1
ATOM 767 N N . LYS A 1 100 ? -4.714 4.794 -14.054 1.00 87.31 100 LYS A N 1
ATOM 768 C CA . LYS A 1 100 ? -3.867 4.706 -15.259 1.00 87.31 100 LYS A CA 1
ATOM 769 C C . LYS A 1 100 ? -3.223 3.326 -15.472 1.00 87.31 100 LYS A C 1
ATOM 771 O O . LYS A 1 100 ? -2.215 3.215 -16.167 1.00 87.31 100 LYS A O 1
ATOM 776 N N . ASN A 1 101 ? -3.750 2.271 -14.840 1.00 85.69 101 ASN A N 1
ATOM 777 C CA . ASN A 1 101 ? -3.166 0.926 -14.831 1.00 85.69 101 ASN A CA 1
ATOM 778 C C . ASN A 1 101 ? -1.691 0.956 -14.380 1.00 85.69 101 ASN A C 1
ATOM 780 O O . ASN A 1 101 ? -0.849 0.267 -14.946 1.00 85.69 101 ASN A O 1
ATOM 784 N N . MET A 1 102 ? -1.353 1.797 -13.402 1.00 88.88 102 MET A N 1
ATOM 785 C CA . MET A 1 102 ? -0.018 1.886 -12.798 1.00 88.88 102 MET A CA 1
ATOM 786 C C . MET A 1 102 ? -0.039 1.248 -11.411 1.00 88.88 102 MET A C 1
ATOM 788 O O . MET A 1 102 ? -1.088 1.220 -10.770 1.00 88.88 102 MET A O 1
ATOM 792 N N . LEU A 1 103 ? 1.103 0.735 -10.951 1.00 92.38 103 LEU A N 1
ATOM 793 C CA . LEU A 1 103 ? 1.220 0.237 -9.582 1.00 92.38 103 LEU A CA 1
ATOM 794 C C . LEU A 1 103 ? 1.504 1.403 -8.648 1.00 92.38 103 LEU A C 1
ATOM 796 O O . LEU A 1 103 ? 2.340 2.246 -8.954 1.00 92.38 103 LEU A O 1
ATOM 800 N N . ARG A 1 104 ? 0.846 1.428 -7.498 1.00 93.56 104 ARG A N 1
ATOM 801 C CA . ARG A 1 104 ? 1.141 2.343 -6.401 1.00 93.56 104 ARG A CA 1
ATOM 802 C C . ARG A 1 104 ? 1.418 1.516 -5.157 1.00 93.56 104 ARG A C 1
ATOM 804 O O . ARG A 1 104 ? 0.763 0.507 -4.939 1.00 93.56 104 ARG A O 1
ATOM 811 N N . CYS A 1 105 ? 2.414 1.908 -4.377 1.00 93.88 105 CYS A N 1
ATOM 812 C CA . CYS A 1 105 ? 2.605 1.367 -3.040 1.00 93.88 105 CYS A CA 1
ATOM 813 C C . CYS A 1 105 ? 1.947 2.318 -2.046 1.00 93.88 105 CYS A C 1
ATOM 815 O O . CYS A 1 105 ? 2.340 3.481 -1.948 1.00 93.88 105 CYS A O 1
ATOM 817 N N . ASP A 1 106 ? 0.950 1.831 -1.316 1.00 92.56 106 ASP A N 1
ATOM 818 C CA . ASP A 1 106 ? 0.208 2.629 -0.341 1.00 92.56 106 ASP A CA 1
ATOM 819 C C . ASP A 1 106 ? 1.043 2.888 0.919 1.00 92.56 106 ASP A C 1
ATOM 821 O O . ASP A 1 106 ? 0.903 3.938 1.545 1.00 92.56 106 ASP A O 1
ATOM 825 N N . ALA A 1 107 ? 1.974 1.983 1.245 1.00 92.50 107 ALA A N 1
ATOM 826 C CA . ALA A 1 107 ? 2.902 2.157 2.361 1.00 92.50 107 ALA A CA 1
ATOM 827 C C . ALA A 1 107 ? 3.924 3.271 2.085 1.00 92.50 107 ALA A C 1
ATOM 829 O O . ALA A 1 107 ? 4.114 4.164 2.908 1.00 92.50 107 ALA A O 1
ATOM 830 N N . CYS A 1 108 ? 4.542 3.252 0.902 1.00 92.94 108 CYS A N 1
ATOM 831 C CA . CYS A 1 108 ? 5.535 4.250 0.495 1.00 92.94 108 CYS A CA 1
ATOM 832 C C . CYS A 1 108 ? 4.907 5.526 -0.083 1.00 92.94 108 CYS A C 1
ATOM 834 O O . CYS A 1 108 ? 5.595 6.529 -0.228 1.00 92.94 108 CYS A O 1
ATOM 836 N N . LYS A 1 109 ? 3.615 5.493 -0.441 1.00 90.75 109 LYS A N 1
ATOM 837 C CA . LYS A 1 109 ? 2.894 6.541 -1.189 1.00 90.75 109 LYS A CA 1
ATOM 838 C C . LYS A 1 109 ? 3.517 6.869 -2.555 1.00 90.75 109 LYS A C 1
ATOM 840 O O . LYS A 1 109 ? 3.256 7.928 -3.119 1.00 90.75 109 LYS A O 1
ATOM 845 N N . GLU A 1 110 ? 4.285 5.941 -3.117 1.00 91.88 110 GLU A N 1
ATOM 846 C CA . GLU A 1 110 ? 5.015 6.102 -4.377 1.00 91.88 110 GLU A CA 1
ATOM 847 C C . GLU A 1 110 ? 4.359 5.299 -5.508 1.00 91.88 110 GLU A C 1
ATOM 849 O O . GLU A 1 110 ? 3.799 4.222 -5.296 1.00 91.88 110 GLU A O 1
ATOM 854 N N . THR A 1 111 ? 4.453 5.814 -6.736 1.00 93.44 111 THR A N 1
ATOM 855 C CA . THR A 1 111 ? 4.008 5.093 -7.939 1.00 93.44 111 THR A CA 1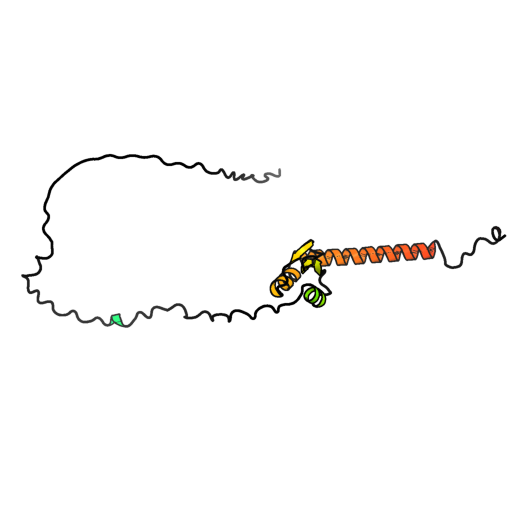
ATOM 856 C C . THR A 1 111 ? 5.179 4.308 -8.530 1.00 93.44 111 THR A C 1
ATOM 858 O O . THR A 1 111 ? 6.266 4.846 -8.721 1.00 93.44 111 THR A O 1
ATOM 861 N N . ILE A 1 112 ? 4.960 3.032 -8.840 1.00 92.31 112 ILE A N 1
ATOM 862 C CA . ILE A 1 112 ? 5.975 2.064 -9.257 1.00 92.31 112 ILE A CA 1
ATOM 863 C C . ILE A 1 112 ? 5.658 1.548 -10.666 1.00 92.31 112 ILE A C 1
ATOM 865 O O . ILE A 1 112 ? 4.507 1.409 -11.088 1.00 92.31 112 ILE A O 1
ATOM 869 N N . SER A 1 113 ? 6.707 1.231 -11.422 1.00 90.19 113 SER A N 1
ATOM 870 C CA . SER A 1 113 ? 6.582 0.577 -12.726 1.00 90.19 113 SER A CA 1
ATOM 871 C C . SER A 1 113 ? 6.152 -0.895 -12.607 1.00 90.19 113 SER A C 1
ATOM 873 O O . SER A 1 113 ? 6.457 -1.574 -11.633 1.00 90.19 113 SER A O 1
ATOM 875 N N . LYS A 1 114 ? 5.526 -1.437 -13.659 1.00 89.81 114 LYS A N 1
ATOM 876 C CA . LYS A 1 114 ? 5.057 -2.839 -13.741 1.00 89.81 114 LYS A CA 1
ATOM 877 C C . LYS A 1 114 ? 6.170 -3.890 -13.843 1.00 89.81 114 LYS A C 1
ATOM 879 O O . LYS A 1 114 ? 5.890 -5.089 -13.775 1.00 89.81 114 LYS A O 1
ATOM 884 N N . LYS A 1 115 ? 7.415 -3.475 -14.095 1.00 89.94 115 LYS A N 1
ATOM 885 C CA . LYS A 1 115 ? 8.554 -4.386 -14.307 1.00 89.94 115 LYS A CA 1
ATOM 886 C C . LYS A 1 115 ? 8.849 -5.186 -13.035 1.00 89.94 115 LYS A C 1
ATOM 888 O O . LYS A 1 115 ? 8.971 -4.598 -11.961 1.00 89.94 115 LYS A O 1
ATOM 893 N N . LYS A 1 116 ? 9.042 -6.509 -13.147 1.00 89.12 116 LYS A N 1
ATOM 894 C CA . LYS A 1 116 ? 9.227 -7.400 -11.978 1.00 89.12 116 LYS A CA 1
ATOM 895 C C . LYS A 1 116 ? 10.456 -7.013 -11.168 1.00 89.12 116 LYS A C 1
ATOM 897 O O . LYS A 1 116 ? 10.469 -7.096 -9.945 1.00 89.12 116 LYS A O 1
ATOM 902 N N . SER A 1 117 ? 11.523 -6.636 -11.866 1.00 89.69 117 SER A N 1
ATOM 903 C CA . SER A 1 117 ? 12.786 -6.210 -11.262 1.00 89.69 117 SER A CA 1
ATOM 904 C C . SER A 1 117 ? 12.620 -4.956 -10.404 1.00 89.69 117 SER A C 1
ATOM 906 O O . SER A 1 117 ? 13.163 -4.905 -9.306 1.00 89.69 117 SER A O 1
ATOM 908 N N . ILE A 1 118 ? 11.838 -3.980 -10.869 1.00 91.06 118 ILE A N 1
ATOM 909 C CA . ILE A 1 118 ? 11.587 -2.729 -10.149 1.00 91.06 118 ILE A CA 1
ATOM 910 C C . ILE A 1 118 ? 10.717 -2.979 -8.917 1.00 91.06 118 ILE A C 1
ATOM 912 O O . ILE A 1 118 ? 11.079 -2.528 -7.837 1.00 91.06 118 ILE A O 1
ATOM 916 N N . VAL A 1 119 ? 9.640 -3.761 -9.051 1.00 91.44 119 VAL A N 1
ATOM 917 C CA . VAL A 1 119 ? 8.775 -4.128 -7.914 1.00 91.44 119 VAL A CA 1
ATOM 918 C C . VAL A 1 119 ? 9.579 -4.841 -6.822 1.00 91.44 119 VAL A C 1
ATOM 920 O O . VAL A 1 119 ? 9.525 -4.444 -5.663 1.00 91.44 119 VAL A O 1
ATOM 923 N N . ARG A 1 120 ? 10.415 -5.823 -7.191 1.00 91.12 120 ARG A N 1
ATOM 924 C CA . ARG A 1 120 ? 11.283 -6.524 -6.226 1.00 91.12 120 ARG A CA 1
ATOM 925 C C . ARG A 1 120 ? 12.285 -5.593 -5.546 1.00 91.12 120 ARG A C 1
ATOM 927 O O . ARG A 1 120 ? 12.461 -5.669 -4.336 1.00 91.12 120 ARG A O 1
ATOM 934 N N . LYS A 1 121 ? 12.935 -4.705 -6.306 1.00 93.81 121 LYS A N 1
ATOM 935 C CA . LYS A 1 121 ? 13.862 -3.714 -5.737 1.00 93.81 121 LYS A CA 1
ATOM 936 C C . LYS A 1 121 ? 13.154 -2.769 -4.766 1.00 93.81 121 LYS A C 1
ATOM 938 O O . LYS A 1 121 ? 13.714 -2.465 -3.722 1.00 93.81 121 LYS A O 1
ATOM 943 N N . HIS A 1 122 ? 11.935 -2.339 -5.091 1.00 93.88 122 HIS A N 1
ATOM 944 C CA . HIS A 1 122 ? 11.132 -1.494 -4.213 1.00 93.88 122 HIS A CA 1
ATOM 945 C C . HIS A 1 122 ? 10.779 -2.210 -2.904 1.00 93.88 122 HIS A C 1
ATOM 947 O O . HIS A 1 122 ? 10.995 -1.651 -1.834 1.00 93.88 122 HIS A O 1
ATOM 953 N N . MET A 1 123 ? 10.314 -3.459 -2.969 1.00 91.31 123 MET A N 1
ATOM 954 C CA . MET A 1 123 ? 9.964 -4.239 -1.775 1.00 91.31 123 MET A CA 1
ATOM 955 C C . MET A 1 123 ? 11.157 -4.476 -0.841 1.00 91.31 123 MET A C 1
ATOM 957 O O . MET A 1 123 ? 11.017 -4.457 0.378 1.00 91.31 123 MET A O 1
ATOM 961 N N . ASN A 1 124 ? 12.348 -4.646 -1.413 1.00 92.50 124 ASN A N 1
ATOM 962 C CA . ASN A 1 124 ? 13.582 -4.808 -0.647 1.00 92.50 124 ASN A CA 1
ATOM 963 C C . ASN A 1 124 ? 14.206 -3.468 -0.224 1.00 92.50 124 ASN A C 1
ATOM 965 O O . ASN A 1 124 ? 15.272 -3.456 0.388 1.00 92.50 124 ASN A O 1
ATOM 969 N N . SER A 1 125 ? 13.586 -2.335 -0.560 1.00 94.50 125 SER A N 1
ATOM 970 C CA . SER A 1 125 ? 14.088 -1.027 -0.150 1.00 94.50 125 SER A CA 1
ATOM 971 C C . SER A 1 125 ? 13.885 -0.809 1.348 1.00 94.50 125 SER A C 1
ATOM 973 O O . SER A 1 125 ? 12.903 -1.268 1.935 1.00 94.50 125 SER A O 1
ATOM 975 N N . VAL A 1 126 ? 14.806 -0.072 1.967 1.00 95.44 126 VAL A N 1
ATOM 976 C CA . VAL A 1 126 ? 14.734 0.271 3.396 1.00 95.44 126 VAL A CA 1
ATOM 977 C C . VAL A 1 126 ? 13.442 1.035 3.700 1.00 95.44 126 VAL A C 1
ATOM 979 O O . VAL A 1 126 ? 12.687 0.626 4.574 1.00 95.44 126 VAL A O 1
ATOM 982 N N . LYS A 1 127 ? 13.104 2.035 2.872 1.00 94.38 127 LYS A N 1
ATOM 983 C CA . LYS A 1 127 ? 11.867 2.826 2.999 1.00 94.38 127 LYS A CA 1
ATOM 984 C C . LYS A 1 127 ? 10.609 1.958 3.077 1.00 94.38 127 LYS A C 1
ATOM 986 O O . LYS A 1 127 ? 9.761 2.184 3.935 1.00 94.38 127 LYS A O 1
ATOM 991 N N . HIS A 1 128 ? 10.492 0.964 2.195 1.00 94.94 128 HIS A N 1
ATOM 992 C CA . HIS A 1 128 ? 9.335 0.067 2.182 1.00 94.94 128 HIS A CA 1
ATOM 993 C C . HIS A 1 128 ? 9.283 -0.814 3.422 1.00 94.94 128 HIS A C 1
ATOM 995 O O . HIS A 1 128 ? 8.220 -0.982 4.013 1.00 94.94 128 HIS A O 1
ATOM 1001 N N . ASN A 1 129 ? 10.426 -1.352 3.846 1.00 93.94 129 ASN A N 1
ATOM 1002 C CA . ASN A 1 129 ? 10.493 -2.193 5.036 1.00 93.94 129 ASN A CA 1
ATOM 1003 C C . ASN A 1 129 ? 10.155 -1.415 6.312 1.00 93.94 129 ASN A C 1
ATOM 1005 O O . ASN A 1 129 ? 9.404 -1.921 7.148 1.00 93.94 129 ASN A O 1
ATOM 1009 N N . ASP A 1 130 ? 10.630 -0.179 6.434 1.00 94.94 130 ASP A N 1
ATOM 1010 C CA . ASP A 1 130 ? 10.321 0.691 7.567 1.00 94.94 130 ASP A CA 1
ATOM 1011 C C . ASP A 1 130 ? 8.837 1.065 7.587 1.00 94.94 130 ASP A C 1
ATOM 1013 O O . ASP A 1 130 ? 8.170 0.907 8.612 1.00 94.94 130 ASP A O 1
ATOM 1017 N N . ALA A 1 131 ? 8.277 1.459 6.438 1.00 93.94 131 ALA A N 1
ATOM 1018 C CA . ALA A 1 131 ? 6.850 1.747 6.310 1.00 93.94 131 ALA A CA 1
ATOM 1019 C C . ALA A 1 131 ? 5.989 0.511 6.630 1.00 93.94 131 ALA A C 1
ATOM 1021 O O . ALA A 1 131 ? 5.006 0.598 7.368 1.00 93.94 131 ALA A O 1
ATOM 1022 N N . LYS A 1 132 ? 6.391 -0.668 6.144 1.00 93.81 132 LYS A N 1
ATOM 1023 C CA . LYS A 1 132 ? 5.736 -1.951 6.429 1.00 93.81 132 LYS A CA 1
ATOM 1024 C C . LYS A 1 132 ? 5.741 -2.269 7.922 1.00 93.81 132 LYS A C 1
ATOM 1026 O O . LYS A 1 132 ? 4.695 -2.634 8.461 1.00 93.81 132 LYS A O 1
ATOM 1031 N N . ARG A 1 133 ? 6.877 -2.093 8.606 1.00 93.94 133 ARG A N 1
ATOM 1032 C CA . ARG A 1 133 ? 6.981 -2.271 10.065 1.00 93.94 133 ARG A CA 1
ATOM 1033 C C . ARG A 1 133 ? 6.112 -1.267 10.818 1.00 93.94 133 ARG A C 1
ATOM 1035 O O . ARG A 1 133 ? 5.395 -1.665 11.732 1.00 93.94 133 ARG A O 1
ATOM 1042 N N . ALA A 1 134 ? 6.120 0.002 10.414 1.00 94.25 134 ALA A N 1
ATOM 1043 C CA . ALA A 1 134 ? 5.303 1.042 11.033 1.00 94.25 134 ALA A CA 1
ATOM 1044 C C . ALA A 1 134 ? 3.802 0.713 10.957 1.00 94.25 134 ALA A C 1
ATOM 1046 O O . ALA A 1 134 ? 3.114 0.765 11.975 1.00 94.25 134 ALA A O 1
ATOM 1047 N N . ILE A 1 135 ? 3.317 0.286 9.785 1.00 92.94 135 ILE A N 1
ATOM 1048 C CA . ILE A 1 135 ? 1.916 -0.113 9.581 1.00 92.94 135 ILE A CA 1
ATOM 1049 C C . ILE A 1 135 ? 1.562 -1.363 10.396 1.00 92.94 135 ILE A C 1
ATOM 1051 O O . ILE A 1 135 ? 0.471 -1.466 10.950 1.00 92.94 135 ILE A O 1
ATOM 1055 N N . GLN A 1 136 ? 2.460 -2.345 10.483 1.00 93.06 136 GLN A N 1
ATOM 1056 C CA . GLN A 1 136 ? 2.213 -3.531 11.307 1.00 93.06 136 GLN A CA 1
ATOM 1057 C C . GLN A 1 136 ? 2.151 -3.184 12.798 1.00 93.06 136 GLN A C 1
ATOM 1059 O O . GLN A 1 136 ? 1.294 -3.700 13.513 1.00 93.06 136 GLN A O 1
ATOM 1064 N N . ASN A 1 137 ? 3.023 -2.291 13.263 1.00 95.12 137 ASN A N 1
ATOM 1065 C CA . ASN A 1 137 ? 3.032 -1.847 14.651 1.00 95.12 137 ASN A CA 1
ATOM 1066 C C . ASN A 1 137 ? 1.792 -1.017 14.990 1.00 95.12 137 ASN A C 1
ATOM 1068 O O . ASN A 1 137 ? 1.221 -1.213 16.060 1.00 95.12 137 ASN A O 1
ATOM 1072 N N . SER A 1 138 ? 1.337 -0.136 14.091 1.00 93.19 138 SER A N 1
ATOM 1073 C CA . SER A 1 138 ? 0.087 0.600 14.306 1.00 93.19 138 SER A CA 1
ATOM 1074 C C . SER A 1 138 ? -1.103 -0.348 14.395 1.00 93.19 138 SER A C 1
ATOM 1076 O O . SER A 1 138 ? -1.825 -0.298 15.380 1.00 93.19 138 SER A O 1
ATOM 1078 N N . LYS A 1 139 ? -1.221 -1.315 13.475 1.00 93.94 139 LYS A N 1
ATOM 1079 C CA . LYS A 1 139 ? -2.289 -2.327 13.511 1.00 93.94 139 LYS A CA 1
ATOM 1080 C C . LYS A 1 139 ? -2.330 -3.109 14.825 1.00 93.94 139 LYS A C 1
ATOM 1082 O O . LYS A 1 139 ? -3.411 -3.355 15.346 1.00 93.94 139 LYS A O 1
ATOM 1087 N N . LYS A 1 140 ? -1.171 -3.490 15.373 1.00 94.94 140 LYS A N 1
ATOM 1088 C CA . LYS A 1 140 ? -1.092 -4.175 16.676 1.00 94.94 140 LYS A CA 1
ATOM 1089 C C . LYS A 1 140 ? -1.575 -3.284 17.822 1.00 94.94 140 LYS A C 1
ATOM 1091 O O . LYS A 1 140 ? -2.306 -3.758 18.685 1.00 94.94 140 LYS A O 1
ATOM 1096 N N . ARG A 1 141 ? -1.188 -2.004 17.826 1.00 94.88 141 ARG A N 1
ATOM 1097 C CA . ARG A 1 141 ? -1.658 -1.032 18.827 1.00 94.88 141 ARG A CA 1
ATOM 1098 C C . ARG A 1 141 ? -3.166 -0.821 18.735 1.00 94.88 141 ARG A C 1
ATOM 1100 O O . ARG A 1 141 ? -3.839 -0.877 19.756 1.00 94.88 141 ARG A O 1
ATOM 1107 N N . ASP A 1 142 ? -3.686 -0.644 17.526 1.00 95.31 142 ASP A N 1
ATOM 1108 C CA . ASP A 1 142 ? -5.113 -0.422 17.291 1.00 95.31 142 ASP A CA 1
ATOM 1109 C C . ASP A 1 142 ? -5.926 -1.657 17.705 1.00 95.31 142 ASP A C 1
ATOM 1111 O O . ASP A 1 142 ? -6.955 -1.537 18.364 1.00 95.31 142 ASP A O 1
ATOM 1115 N N . GLN A 1 143 ? -5.425 -2.861 17.409 1.00 96.44 143 GLN A N 1
ATOM 1116 C CA . GLN A 1 143 ? -6.034 -4.104 17.875 1.00 96.44 143 GLN A CA 1
ATOM 1117 C C . GLN A 1 143 ? -6.039 -4.196 19.404 1.00 96.44 143 GLN A C 1
ATOM 1119 O O . GLN A 1 143 ? -7.075 -4.519 19.977 1.00 96.44 143 GLN A O 1
ATOM 1124 N N . SER A 1 144 ? -4.917 -3.870 20.056 1.00 95.38 144 SER A N 1
ATOM 1125 C CA . SER A 1 144 ? -4.817 -3.842 21.519 1.00 95.38 144 SER A CA 1
ATOM 1126 C C . SER A 1 144 ? -5.834 -2.880 22.137 1.00 95.38 144 SER A C 1
ATOM 1128 O O . SER A 1 144 ? -6.490 -3.226 23.120 1.00 95.38 144 SER A O 1
ATOM 1130 N N . LEU A 1 145 ? -5.987 -1.692 21.548 1.00 96.38 145 LEU A N 1
ATOM 1131 C CA . LEU A 1 145 ? -6.952 -0.687 21.980 1.00 96.38 145 LEU A CA 1
ATOM 1132 C C . LEU A 1 145 ? -8.391 -1.187 21.817 1.00 96.38 145 LEU A C 1
ATOM 1134 O O . LEU A 1 145 ? -9.177 -1.080 22.752 1.00 96.38 145 LEU A O 1
ATOM 1138 N N . LEU A 1 146 ? -8.721 -1.814 20.684 1.00 96.31 146 LEU A N 1
ATOM 1139 C CA . LEU A 1 146 ? -10.045 -2.405 20.465 1.00 96.31 146 LEU A CA 1
ATOM 1140 C C . LEU A 1 146 ? -10.364 -3.513 21.476 1.00 96.31 146 LEU A C 1
ATOM 1142 O O . LEU A 1 146 ? -11.487 -3.583 21.968 1.00 96.31 146 LEU A O 1
ATOM 1146 N N . THR A 1 147 ? -9.395 -4.365 21.821 1.00 95.75 147 THR A N 1
ATOM 1147 C CA . THR A 1 147 ? -9.587 -5.375 22.876 1.00 95.75 147 THR A CA 1
ATOM 1148 C C . THR A 1 147 ? -9.786 -4.764 24.257 1.00 95.75 147 THR A C 1
ATOM 1150 O O . THR A 1 147 ? -10.591 -5.282 25.025 1.00 95.75 147 THR A O 1
ATOM 1153 N N . PHE A 1 148 ? -9.084 -3.675 24.579 1.00 95.38 148 PHE A N 1
ATOM 1154 C CA . PHE A 1 148 ? -9.270 -2.977 25.850 1.00 95.38 148 PHE A CA 1
ATOM 1155 C C . PHE A 1 148 ? -10.671 -2.365 25.946 1.00 95.38 148 PHE A C 1
ATOM 1157 O O . PHE A 1 148 ? -11.365 -2.592 26.932 1.00 95.38 148 PHE A O 1
ATOM 1164 N N . LEU A 1 149 ? -11.109 -1.663 24.895 1.00 94.75 149 LEU A N 1
ATOM 1165 C CA . LEU A 1 149 ? -12.450 -1.081 24.833 1.00 94.75 149 LEU A CA 1
ATOM 11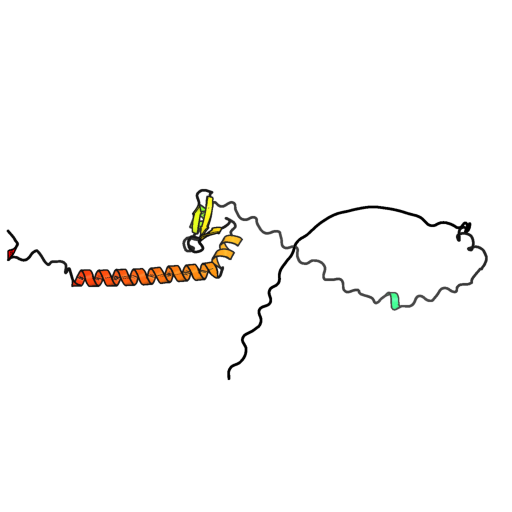66 C C . LEU A 1 149 ? -13.537 -2.150 24.951 1.00 94.75 149 LEU A C 1
ATOM 1168 O O . LEU A 1 149 ? -14.478 -1.961 25.707 1.00 94.75 149 LEU A O 1
ATOM 1172 N N . ARG A 1 150 ? -13.379 -3.291 24.267 1.00 93.12 150 ARG A N 1
ATOM 1173 C CA . ARG A 1 150 ? -14.327 -4.407 24.375 1.00 93.12 150 ARG A CA 1
ATOM 1174 C C . ARG A 1 150 ? -14.434 -4.941 25.800 1.00 93.12 150 ARG A C 1
ATOM 1176 O O . ARG A 1 150 ? -15.535 -5.176 26.265 1.00 93.12 150 ARG A O 1
ATOM 1183 N N . ARG A 1 151 ? -13.305 -5.128 26.490 1.00 92.88 151 ARG A N 1
ATOM 1184 C CA . ARG A 1 151 ? -13.317 -5.616 27.876 1.00 92.88 151 ARG A CA 1
ATOM 1185 C C . ARG A 1 151 ? -14.037 -4.641 28.803 1.00 92.88 151 ARG A C 1
ATOM 1187 O O . ARG A 1 151 ? -14.804 -5.073 29.648 1.00 92.88 151 ARG A O 1
ATOM 1194 N N . LYS A 1 152 ? -13.778 -3.343 28.637 1.00 92.69 152 LYS A N 1
ATOM 1195 C CA . LYS A 1 152 ? -14.427 -2.307 29.438 1.00 92.69 152 LYS A CA 1
ATOM 1196 C C . LYS A 1 152 ? -15.931 -2.242 29.166 1.00 92.69 152 LYS A C 1
ATOM 1198 O O . LYS A 1 152 ? -16.702 -2.129 30.102 1.00 92.69 152 LYS A O 1
ATOM 1203 N N . ASP A 1 153 ? -16.338 -2.384 27.908 1.00 90.38 153 ASP A N 1
ATOM 1204 C CA . ASP A 1 153 ? -17.751 -2.478 27.536 1.00 90.38 153 ASP A CA 1
ATOM 1205 C C . ASP A 1 153 ? -18.432 -3.717 28.142 1.00 90.38 153 ASP A C 1
ATOM 1207 O O . ASP A 1 153 ? -19.551 -3.620 28.618 1.00 90.38 153 ASP A O 1
ATOM 1211 N N . GLU A 1 154 ? -17.751 -4.865 28.197 1.00 89.31 154 GLU A N 1
ATOM 1212 C CA . GLU A 1 154 ? -18.271 -6.076 28.854 1.00 89.31 154 GLU A CA 1
ATOM 1213 C C . GLU A 1 154 ? -18.387 -5.936 30.385 1.00 89.31 154 GLU A C 1
ATOM 1215 O O . GLU A 1 154 ? -19.237 -6.593 30.984 1.00 89.31 154 GLU A O 1
ATOM 1220 N N . GLU A 1 155 ? -17.540 -5.110 31.009 1.00 87.31 155 GLU A N 1
ATOM 1221 C CA . GLU A 1 155 ? -17.569 -4.804 32.448 1.00 87.31 155 GLU A CA 1
ATOM 1222 C C . GLU A 1 155 ? -18.645 -3.766 32.795 1.00 87.31 155 GLU A C 1
ATOM 1224 O O . GLU A 1 155 ? -19.389 -3.960 33.750 1.00 87.31 155 GLU A O 1
ATOM 1229 N N . ASP A 1 156 ? -18.742 -2.691 32.007 1.00 88.06 156 ASP A N 1
ATOM 1230 C CA . ASP A 1 156 ? -19.698 -1.599 32.218 1.00 88.06 156 ASP A CA 1
ATOM 1231 C C . ASP A 1 156 ? -21.118 -1.963 31.718 1.00 88.06 156 ASP A C 1
ATOM 1233 O O . ASP A 1 156 ? -22.098 -1.421 32.220 1.00 88.06 156 ASP A O 1
ATOM 1237 N N . ASN A 1 157 ? -21.244 -2.867 30.733 1.00 83.50 157 ASN A N 1
ATOM 1238 C CA . ASN A 1 157 ? -22.511 -3.319 30.140 1.00 83.50 157 ASN A CA 1
ATOM 1239 C C . ASN A 1 157 ? -22.609 -4.862 30.130 1.00 83.50 157 ASN A C 1
ATOM 1241 O O . ASN A 1 157 ? -22.584 -5.492 29.059 1.00 83.50 157 ASN A O 1
ATOM 1245 N N . PRO A 1 158 ? -22.726 -5.517 31.298 1.00 79.75 158 PRO A N 1
ATOM 1246 C CA . PRO A 1 158 ? -22.860 -6.964 31.356 1.00 79.75 158 PRO A CA 1
ATOM 1247 C C . PRO A 1 158 ? -24.131 -7.410 30.621 1.00 79.75 158 PRO A C 1
ATOM 1249 O O . PRO A 1 158 ? -25.240 -6.916 30.841 1.00 79.75 158 PRO A O 1
ATOM 1252 N N . LYS A 1 159 ? -23.974 -8.373 29.708 1.00 72.88 159 LYS A N 1
ATOM 1253 C CA . LYS A 1 159 ? -25.085 -8.905 28.909 1.00 72.88 159 LYS A CA 1
ATOM 1254 C C . LYS A 1 159 ? -26.124 -9.539 29.838 1.00 72.88 159 LYS A C 1
ATOM 1256 O O . LYS A 1 159 ? -25.900 -10.641 30.329 1.00 72.88 159 LYS A O 1
ATOM 1261 N N . GLY A 1 160 ? -27.255 -8.865 30.040 1.00 66.38 160 GLY A N 1
ATOM 1262 C CA . GLY A 1 160 ? -28.361 -9.371 30.858 1.00 66.38 160 GLY A CA 1
ATOM 1263 C C . GLY A 1 160 ? -28.851 -8.435 31.961 1.00 66.38 160 GLY A C 1
ATOM 1264 O O . GLY A 1 160 ? -29.848 -8.776 32.597 1.00 66.38 160 GLY A O 1
ATOM 1265 N N . GLU A 1 161 ? -28.238 -7.262 32.165 1.00 61.97 161 GLU A N 1
ATOM 1266 C CA . GLU A 1 161 ? -28.867 -6.193 32.953 1.00 61.97 161 GLU A CA 1
ATOM 1267 C C . GLU A 1 161 ? -30.110 -5.693 32.215 1.00 61.97 161 GLU A C 1
ATOM 1269 O O . GLU A 1 161 ? -30.090 -4.834 31.335 1.00 61.97 161 GLU A O 1
ATOM 1274 N N . THR A 1 162 ? -31.220 -6.349 32.520 1.00 67.50 162 THR A N 1
ATOM 1275 C CA . THR A 1 162 ? -32.532 -6.004 32.005 1.00 67.50 162 THR A CA 1
ATOM 1276 C C . THR A 1 162 ? -33.020 -4.853 32.878 1.00 67.50 162 THR A C 1
ATOM 1278 O O . THR A 1 162 ? -32.942 -4.976 34.097 1.00 67.50 162 THR A O 1
ATOM 1281 N N . LEU A 1 163 ? -33.508 -3.766 32.261 1.00 64.38 163 LEU A N 1
ATOM 1282 C CA . LEU A 1 163 ? -34.002 -2.524 32.893 1.00 64.38 163 LEU A CA 1
ATOM 1283 C C . LEU A 1 163 ? -34.498 -2.752 34.336 1.00 64.38 163 LEU A C 1
ATOM 1285 O O . LEU A 1 163 ? -35.324 -3.649 34.473 1.00 64.38 163 LEU A O 1
ATOM 1289 N N . PRO A 1 164 ? -34.037 -2.013 35.362 1.00 71.19 164 PRO A N 1
ATOM 1290 C CA . PRO A 1 164 ? -34.403 -2.259 36.759 1.00 71.19 164 PRO A CA 1
ATOM 1291 C C . PRO A 1 164 ? -35.901 -2.547 36.936 1.00 71.19 164 PRO A C 1
ATOM 1293 O O . PRO A 1 164 ? -36.729 -1.915 36.274 1.00 71.19 164 PRO A O 1
ATOM 1296 N N . GLU A 1 165 ? -36.247 -3.546 37.755 1.00 66.00 165 GLU A N 1
ATOM 1297 C CA . GLU A 1 165 ? -37.623 -4.052 37.912 1.00 66.00 165 GLU A CA 1
ATOM 1298 C C . GLU A 1 165 ? -38.634 -2.940 38.248 1.00 66.00 165 GLU A C 1
ATOM 1300 O O . GLU A 1 165 ? -39.780 -2.989 37.818 1.00 66.00 165 GLU A O 1
ATOM 1305 N N . ASP A 1 166 ? -38.183 -1.904 38.948 1.00 73.12 166 ASP A N 1
ATOM 1306 C CA . ASP A 1 166 ? -38.900 -0.682 39.319 1.00 73.12 166 ASP A CA 1
ATOM 1307 C C . ASP A 1 166 ? -39.215 0.261 38.144 1.00 73.12 166 ASP A C 1
ATOM 1309 O O . ASP A 1 166 ? -40.061 1.145 38.274 1.00 73.12 166 ASP A O 1
ATOM 1313 N N . MET A 1 167 ? -38.583 0.062 36.987 1.00 69.88 167 MET A N 1
ATOM 1314 C CA . MET A 1 167 ? -38.886 0.769 35.740 1.00 69.88 167 MET A CA 1
ATOM 1315 C C . MET A 1 167 ? -39.546 -0.117 34.674 1.00 69.88 167 MET A C 1
ATOM 1317 O O . MET A 1 167 ? -39.795 0.352 33.558 1.00 69.88 167 MET A O 1
ATOM 1321 N N . ARG A 1 168 ? -39.831 -1.391 34.973 1.00 72.94 168 ARG A N 1
ATOM 1322 C CA . ARG A 1 168 ? -40.668 -2.229 34.105 1.00 72.94 168 ARG A CA 1
ATOM 1323 C C . ARG A 1 168 ? -42.142 -1.867 34.361 1.00 72.94 168 ARG A C 1
ATOM 1325 O O . ARG A 1 168 ? -42.654 -2.150 35.438 1.00 72.94 168 ARG A O 1
ATOM 1332 N N . LEU A 1 169 ? -42.778 -1.199 33.390 1.00 72.50 169 LEU A N 1
ATOM 1333 C CA . LEU A 1 169 ? -44.211 -0.848 33.396 1.00 72.50 169 LEU A CA 1
ATOM 1334 C C . LEU A 1 169 ? -45.129 -2.077 33.467 1.00 72.50 169 LEU A C 1
ATOM 1336 O O . LEU A 1 169 ? -44.810 -3.078 32.783 1.00 72.50 169 LEU A O 1
#

Radius of gyration: 42.95 Å; chains: 1; bounding box: 123×56×94 Å